Protein AF-A0A8X8K9L8-F1 (afdb_monomer_lite)

Foldseek 3Di:
DDPVVVVVVVVVVVVVLVLLLVQQDPQRAGDNDQDPNDNDHDLVSRLVSLVVCVVVVHDRPPLVSNLVSLQVQADPVLDGPDPRSVVSSQNSCVSSVHHGND

Secondary structure (DSSP, 8-state):
--HHHHHHHHHHHHHHHHHHHTTB-TTSSB-S--BTTB----HHHHHHHHHHHHHTTPPPTTHHHHHHHHHHTB-TTS-BSSHHHHHHHHHHHHHHT-----

Structure (mmCIF, N/CA/C/O backbone):
data_AF-A0A8X8K9L8-F1
#
_entry.id   AF-A0A8X8K9L8-F1
#
loop_
_atom_site.group_PDB
_atom_site.id
_atom_site.type_symbol
_atom_site.label_atom_id
_atom_site.label_alt_id
_atom_site.label_comp_id
_atom_site.label_asym_id
_atom_site.label_entity_id
_atom_site.label_seq_id
_atom_site.pdbx_PDB_ins_code
_atom_site.Cartn_x
_atom_site.Cartn_y
_atom_site.Cartn_z
_atom_site.occupancy
_atom_site.B_iso_or_equiv
_atom_site.auth_seq_id
_atom_site.auth_comp_id
_atom_site.auth_asym_id
_atom_site.auth_atom_id
_atom_site.pdbx_PDB_model_num
ATOM 1 N N . MET A 1 1 ? -19.416 -4.243 29.626 1.00 58.56 1 MET A N 1
ATOM 2 C CA . MET A 1 1 ? -19.333 -3.026 28.793 1.00 58.56 1 MET A CA 1
ATOM 3 C C . MET A 1 1 ? -20.721 -2.453 28.655 1.00 58.56 1 MET A C 1
ATOM 5 O O . MET A 1 1 ? -21.643 -3.215 28.384 1.00 58.56 1 MET A O 1
ATOM 9 N N . THR A 1 2 ? -20.886 -1.162 28.923 1.00 72.38 2 THR A N 1
ATOM 10 C CA . THR A 1 2 ? -22.176 -0.478 28.773 1.00 72.38 2 THR A CA 1
ATOM 11 C C . THR A 1 2 ? -22.387 -0.051 27.316 1.00 72.38 2 THR A C 1
ATOM 13 O O . THR A 1 2 ? -21.444 -0.030 26.527 1.00 72.38 2 THR A O 1
ATOM 16 N N . GLY A 1 3 ? -23.620 0.301 26.933 1.00 69.19 3 GLY A N 1
ATOM 17 C CA . GLY A 1 3 ? -23.922 0.752 25.566 1.00 69.19 3 GLY A CA 1
ATOM 18 C C . GLY A 1 3 ? -23.188 2.036 25.146 1.00 69.19 3 GLY A C 1
ATOM 19 O O . GLY A 1 3 ? -22.938 2.227 23.961 1.00 69.19 3 GLY A O 1
ATOM 20 N N . MET A 1 4 ? -22.795 2.885 26.103 1.00 69.25 4 MET A N 1
ATOM 21 C CA . MET A 1 4 ? -22.032 4.113 25.844 1.00 69.25 4 MET A CA 1
ATOM 22 C C . MET A 1 4 ? -20.550 3.832 25.551 1.00 69.25 4 MET A C 1
ATOM 24 O O . MET A 1 4 ? -19.960 4.511 24.713 1.00 69.25 4 MET A O 1
ATOM 28 N N . ASP A 1 5 ? -19.972 2.797 26.172 1.00 74.50 5 ASP A N 1
ATOM 29 C CA . ASP A 1 5 ? -18.590 2.368 25.905 1.00 74.50 5 ASP A CA 1
ATOM 30 C C . ASP A 1 5 ? -18.450 1.834 24.467 1.00 74.50 5 ASP A C 1
ATOM 32 O O . ASP A 1 5 ? -17.512 2.184 23.754 1.00 74.50 5 ASP A O 1
ATOM 36 N N . MET A 1 6 ? -19.443 1.065 24.001 1.00 71.75 6 MET A N 1
ATOM 37 C CA . MET A 1 6 ? -19.471 0.484 22.650 1.00 71.75 6 MET A CA 1
ATOM 38 C C . MET A 1 6 ? -19.568 1.543 21.536 1.00 71.75 6 MET A C 1
ATOM 40 O O . MET A 1 6 ? -18.911 1.411 20.503 1.00 71.75 6 MET A O 1
ATOM 44 N N . ASP A 1 7 ? -20.364 2.603 21.731 1.00 84.62 7 ASP A N 1
ATOM 45 C CA . ASP A 1 7 ? -20.480 3.716 20.770 1.00 84.62 7 ASP A CA 1
ATOM 46 C C . ASP A 1 7 ? -19.174 4.523 20.674 1.00 84.62 7 ASP A C 1
ATOM 48 O O . ASP A 1 7 ? -18.737 4.910 19.585 1.00 84.62 7 ASP A O 1
ATOM 52 N N . ASN A 1 8 ? -18.507 4.741 21.810 1.00 87.62 8 ASN A N 1
ATOM 53 C CA . ASN A 1 8 ? -17.235 5.452 21.835 1.00 87.62 8 ASN A CA 1
ATOM 54 C C . ASN A 1 8 ? -16.125 4.650 21.136 1.00 87.62 8 ASN A C 1
ATOM 56 O O . ASN A 1 8 ? -15.389 5.207 20.318 1.00 87.62 8 ASN A O 1
ATOM 60 N N . ASP A 1 9 ? -16.062 3.339 21.375 1.00 89.56 9 ASP A N 1
ATOM 61 C CA . ASP A 1 9 ? -15.125 2.448 20.690 1.00 89.56 9 ASP A CA 1
ATOM 62 C C . ASP A 1 9 ? -15.362 2.451 19.179 1.00 89.56 9 ASP A C 1
ATOM 64 O O . ASP A 1 9 ? -14.421 2.608 18.400 1.00 89.56 9 ASP A O 1
ATOM 68 N N . GLN A 1 10 ? -16.618 2.368 18.732 1.00 90.38 10 GLN A N 1
ATOM 69 C CA . GLN A 1 10 ? -16.934 2.388 17.305 1.00 90.38 10 GLN A CA 1
ATOM 70 C C . GLN A 1 10 ? -16.505 3.697 16.623 1.00 90.38 10 GLN A C 1
ATOM 72 O O . GLN A 1 10 ? -15.955 3.672 15.517 1.00 90.38 10 GLN A O 1
ATOM 77 N N . LYS A 1 11 ? -16.673 4.841 17.296 1.00 93.81 11 LYS A N 1
ATOM 78 C CA . LYS A 1 11 ? -16.172 6.139 16.816 1.00 93.81 11 LYS A CA 1
ATOM 79 C C . LYS A 1 11 ? -14.646 6.177 16.743 1.00 93.81 11 LYS A C 1
ATOM 81 O O . LYS A 1 11 ? -14.099 6.736 15.789 1.00 93.81 11 LYS A O 1
ATOM 86 N N . LEU A 1 12 ? -13.949 5.590 17.715 1.00 94.19 12 LEU A N 1
ATOM 87 C CA . LEU A 1 12 ? -12.487 5.499 17.705 1.00 94.19 12 LEU A CA 1
ATOM 88 C C . LEU A 1 12 ? -11.987 4.629 16.545 1.00 94.19 12 LEU A C 1
ATOM 90 O O . LEU A 1 12 ? -11.093 5.060 15.811 1.00 94.19 12 LEU A O 1
ATOM 94 N N . TRP A 1 13 ? -12.612 3.472 16.311 1.00 93.50 13 TRP A N 1
ATOM 95 C CA . TRP A 1 13 ? -12.297 2.605 15.173 1.00 93.50 13 TRP A 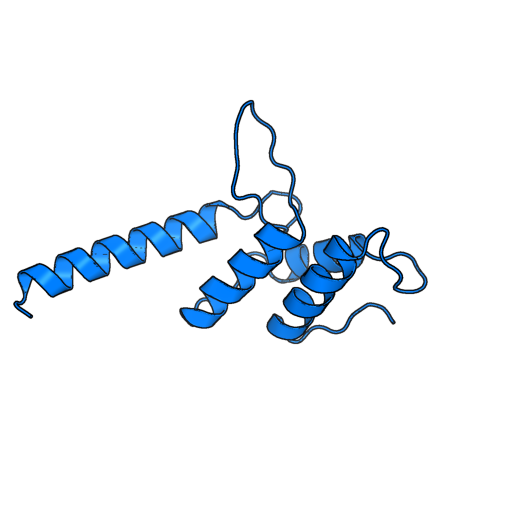CA 1
ATOM 96 C C . TRP A 1 13 ? -12.490 3.323 13.839 1.00 93.50 13 TRP A C 1
ATOM 98 O O . TRP A 1 13 ? -11.576 3.333 13.016 1.00 93.50 13 TRP A O 1
ATOM 108 N N . ALA A 1 14 ? -13.622 4.007 13.652 1.00 96.25 14 ALA A N 1
ATOM 109 C CA . ALA A 1 14 ? -13.892 4.758 12.428 1.00 96.25 14 ALA A CA 1
ATOM 110 C C . ALA A 1 14 ? -12.846 5.860 12.178 1.00 96.25 14 ALA A C 1
ATOM 112 O O . ALA A 1 14 ? -12.404 6.066 11.047 1.00 96.25 14 ALA A O 1
ATOM 113 N N . ARG A 1 15 ? -12.391 6.554 13.231 1.00 97.31 15 ARG A N 1
ATOM 114 C CA . ARG A 1 15 ? -11.329 7.567 13.115 1.00 97.31 15 ARG A CA 1
ATOM 115 C C . ARG A 1 15 ? -9.987 6.954 12.721 1.00 97.31 15 ARG A C 1
ATOM 117 O O . ARG A 1 15 ? -9.305 7.527 11.875 1.00 97.31 15 ARG A O 1
ATOM 124 N N . ALA A 1 16 ? -9.621 5.808 13.293 1.00 96.81 16 ALA A N 1
ATOM 125 C CA . ALA A 1 16 ? -8.388 5.104 12.944 1.00 96.81 16 ALA A CA 1
ATOM 126 C C . ALA A 1 16 ? -8.408 4.611 11.487 1.00 96.81 16 ALA A C 1
ATOM 128 O O . ALA A 1 16 ? -7.447 4.817 10.747 1.00 96.81 16 ALA A O 1
ATOM 129 N N . GLN A 1 17 ? -9.530 4.039 11.051 1.00 97.81 17 GLN A N 1
ATOM 130 C CA . GLN A 1 17 ? -9.736 3.590 9.674 1.00 97.81 17 GLN A CA 1
ATOM 131 C C . GLN A 1 17 ? -9.648 4.757 8.683 1.00 97.81 17 GLN A C 1
ATOM 133 O O . GLN A 1 17 ? -8.879 4.695 7.725 1.00 97.81 17 GLN A O 1
ATOM 138 N N . ASN A 1 18 ? -10.364 5.854 8.950 1.00 97.44 18 ASN A N 1
ATOM 139 C CA . ASN A 1 18 ? -10.319 7.059 8.120 1.00 97.44 18 ASN A CA 1
ATOM 140 C C . ASN A 1 18 ? -8.922 7.676 8.074 1.00 97.44 18 ASN A C 1
ATOM 142 O O . ASN A 1 18 ? -8.492 8.137 7.016 1.00 97.44 18 ASN A O 1
ATOM 146 N N . TYR A 1 19 ? -8.199 7.663 9.200 1.00 97.31 19 TYR A N 1
ATOM 147 C CA . TYR A 1 19 ? -6.808 8.085 9.217 1.00 97.31 19 TYR A CA 1
ATOM 148 C C . TYR A 1 19 ? -6.004 7.245 8.231 1.00 97.31 19 TYR A C 1
ATOM 150 O O . TYR A 1 19 ? -5.487 7.830 7.292 1.00 97.31 19 TYR A O 1
ATOM 158 N N . VAL A 1 20 ? -5.974 5.914 8.360 1.00 98.00 20 VAL A N 1
ATOM 159 C CA . VAL A 1 20 ? -5.186 5.038 7.473 1.00 98.00 20 VAL A CA 1
ATOM 160 C C . VAL A 1 20 ? -5.569 5.218 6.004 1.00 98.00 20 VAL A C 1
ATOM 162 O O . VAL A 1 20 ? -4.685 5.397 5.171 1.00 98.00 20 VAL A O 1
ATOM 165 N N . LEU A 1 21 ? -6.866 5.253 5.682 1.00 97.69 21 LEU A N 1
ATOM 166 C CA . LEU A 1 21 ? -7.338 5.488 4.312 1.00 97.69 21 LEU A CA 1
ATOM 167 C C . LEU A 1 21 ? -6.838 6.826 3.748 1.00 97.69 21 LEU A C 1
ATOM 169 O O . LEU A 1 21 ? -6.441 6.895 2.590 1.00 97.69 21 LEU A O 1
ATOM 173 N N . SER A 1 22 ? -6.788 7.879 4.569 1.00 95.56 22 SER A N 1
ATOM 174 C CA . SER A 1 22 ? -6.311 9.200 4.141 1.00 95.56 22 SER A CA 1
ATOM 175 C C . SER A 1 22 ? -4.809 9.268 3.843 1.00 95.56 22 SER A C 1
ATOM 177 O O . SER A 1 22 ? -4.348 10.317 3.395 1.00 95.56 22 SER A O 1
ATOM 179 N N . ARG A 1 23 ? -4.041 8.214 4.156 1.00 96.44 23 ARG A N 1
ATOM 180 C CA . ARG A 1 23 ? -2.569 8.169 4.056 1.00 96.44 23 ARG A CA 1
ATOM 181 C C . ARG A 1 23 ? -2.070 7.583 2.748 1.00 96.44 23 ARG A C 1
ATOM 183 O O . ARG A 1 23 ? -0.859 7.538 2.562 1.00 96.44 23 ARG A O 1
ATOM 190 N N . GLN A 1 24 ? -2.964 7.139 1.866 1.00 96.94 24 GLN A N 1
ATOM 191 C CA . GLN A 1 24 ? -2.554 6.764 0.522 1.00 96.94 24 GLN A CA 1
ATOM 192 C C . GLN A 1 24 ? -2.162 8.025 -0.253 1.00 96.94 24 GLN A C 1
ATOM 194 O O . GLN A 1 24 ? -2.921 8.997 -0.289 1.00 96.94 24 GLN A O 1
ATOM 199 N N . SER A 1 25 ? -0.965 8.005 -0.821 1.00 95.31 25 SER A N 1
ATOM 200 C CA . SER A 1 25 ? -0.386 9.102 -1.588 1.00 95.31 25 SER A CA 1
ATOM 201 C C . SER A 1 25 ? -0.788 9.009 -3.061 1.00 95.31 25 SER A C 1
ATOM 203 O O . SER A 1 25 ? -1.260 7.973 -3.536 1.00 95.31 25 SER A O 1
ATOM 205 N N . ALA A 1 26 ? -0.553 10.082 -3.821 1.00 93.81 26 ALA A N 1
ATOM 206 C CA . ALA A 1 26 ? -0.862 10.131 -5.253 1.00 93.81 26 ALA A CA 1
ATOM 207 C C . ALA A 1 26 ? -0.096 9.090 -6.098 1.00 93.81 26 ALA A C 1
ATOM 209 O O . ALA A 1 26 ? -0.564 8.705 -7.168 1.00 93.81 26 ALA A O 1
ATOM 210 N N . ASP A 1 27 ? 1.060 8.618 -5.622 1.00 95.00 27 ASP A N 1
ATOM 211 C CA . ASP A 1 27 ? 1.852 7.566 -6.271 1.00 95.00 27 ASP A CA 1
ATOM 212 C C . ASP A 1 27 ? 1.312 6.141 -6.023 1.00 95.00 27 ASP A C 1
ATOM 214 O O . ASP A 1 27 ? 1.802 5.185 -6.620 1.00 95.00 27 ASP A O 1
ATOM 218 N N . GLY A 1 28 ? 0.283 5.999 -5.178 1.00 96.50 28 GLY A N 1
ATOM 219 C CA . GLY A 1 28 ? -0.378 4.740 -4.835 1.00 96.50 28 GLY A CA 1
ATOM 220 C C . GLY A 1 28 ? 0.131 4.071 -3.555 1.00 96.50 28 GLY A C 1
ATOM 221 O O . GLY A 1 28 ? -0.589 3.234 -3.000 1.00 96.50 28 GLY A O 1
ATOM 222 N N . GLY A 1 29 ? 1.323 4.432 -3.069 1.00 97.75 29 GLY A N 1
ATOM 223 C CA . GLY A 1 29 ? 1.851 3.970 -1.784 1.00 97.75 29 GLY A CA 1
ATOM 224 C C . GLY A 1 29 ? 1.201 4.689 -0.596 1.00 97.75 29 GLY A C 1
ATOM 225 O O . GLY A 1 29 ? 0.257 5.460 -0.764 1.00 97.75 29 GLY A O 1
ATOM 226 N N . PHE A 1 30 ? 1.681 4.429 0.622 1.00 97.94 30 PHE A N 1
ATOM 227 C CA . PHE A 1 30 ? 1.227 5.137 1.823 1.00 97.94 30 PHE A CA 1
ATOM 228 C C . PHE A 1 30 ? 2.362 5.901 2.497 1.00 97.94 30 PHE A C 1
ATOM 230 O O . PHE A 1 30 ? 3.507 5.445 2.530 1.00 97.94 30 PHE A O 1
ATOM 237 N N . CYS A 1 31 ? 1.998 7.038 3.087 1.00 96.25 31 CYS A N 1
ATOM 238 C CA . CYS A 1 31 ? 2.878 7.922 3.837 1.00 96.25 31 CYS A CA 1
ATOM 239 C C . CYS A 1 31 ? 2.172 8.371 5.127 1.00 96.25 31 CYS A C 1
ATOM 241 O O . CYS A 1 31 ? 1.208 9.143 5.084 1.00 96.25 31 CYS A O 1
ATOM 243 N N . PHE A 1 32 ? 2.605 7.879 6.294 1.00 94.25 32 PHE A N 1
ATOM 244 C CA . PHE A 1 32 ? 1.955 8.214 7.569 1.00 94.25 32 PHE A CA 1
ATOM 245 C C . PHE A 1 32 ? 2.315 9.612 8.067 1.00 94.25 32 PHE A C 1
ATOM 247 O O . PHE A 1 32 ? 1.465 10.321 8.624 1.00 94.25 32 PHE A O 1
ATOM 254 N N . TYR A 1 33 ? 3.552 10.028 7.823 1.00 86.94 33 TYR A N 1
ATOM 255 C CA . TYR A 1 33 ? 4.046 11.347 8.178 1.00 86.94 33 TYR A CA 1
ATOM 256 C C . TYR A 1 33 ? 3.832 12.329 7.025 1.00 86.94 33 TYR A C 1
ATOM 258 O O . TYR A 1 33 ? 4.421 12.184 5.967 1.00 86.94 33 TYR A O 1
ATOM 266 N N . ARG A 1 34 ? 3.027 13.372 7.238 1.00 81.81 34 ARG A N 1
ATOM 267 C CA . ARG A 1 34 ? 2.901 14.493 6.295 1.00 81.81 34 ARG A CA 1
ATOM 268 C C . ARG A 1 34 ? 3.244 15.779 7.018 1.00 81.81 34 ARG A C 1
ATOM 270 O O . ARG A 1 34 ? 2.401 16.336 7.718 1.00 81.81 34 ARG A O 1
ATOM 277 N N . VAL A 1 35 ? 4.479 16.238 6.878 1.00 78.19 35 VAL A N 1
ATOM 278 C CA . VAL A 1 35 ? 4.916 17.522 7.437 1.00 78.19 35 VAL A CA 1
ATOM 279 C C . VAL A 1 35 ? 5.707 18.260 6.372 1.00 78.19 35 VAL A C 1
ATOM 281 O O . VAL A 1 35 ? 6.359 17.645 5.531 1.00 78.19 35 VAL A O 1
ATOM 284 N N . TRP A 1 36 ? 5.607 19.588 6.388 1.00 78.38 36 TRP A N 1
ATOM 285 C CA . TRP A 1 36 ? 6.289 20.478 5.444 1.00 78.38 36 TRP A CA 1
ATOM 286 C C . TRP A 1 36 ? 5.938 20.227 3.969 1.00 78.38 36 TRP A C 1
ATOM 288 O O . TRP A 1 36 ? 6.710 20.570 3.083 1.00 78.38 36 TRP A O 1
ATOM 298 N N . GLY A 1 37 ? 4.769 19.636 3.698 1.00 72.75 37 GLY A N 1
ATOM 299 C CA . GLY A 1 37 ? 4.322 19.333 2.335 1.00 72.75 37 GLY A CA 1
ATOM 300 C C . GLY A 1 37 ? 5.036 18.147 1.682 1.00 72.75 37 GLY A C 1
ATOM 301 O O . GLY A 1 37 ? 4.832 17.917 0.495 1.00 72.75 37 GLY A O 1
ATOM 302 N N . VAL A 1 38 ? 5.845 17.392 2.432 1.00 76.50 38 VAL A N 1
ATOM 303 C CA . VAL A 1 38 ? 6.450 16.152 1.937 1.00 76.50 38 VAL A CA 1
ATOM 304 C C . VAL A 1 38 ? 5.435 15.020 2.067 1.00 76.50 38 VAL A C 1
ATOM 306 O O . VAL A 1 38 ? 4.931 14.744 3.158 1.00 76.50 38 VAL A O 1
ATOM 309 N N . GLU A 1 39 ? 5.137 14.383 0.940 1.00 84.94 39 GLU A N 1
ATOM 310 C CA . GLU A 1 39 ? 4.293 13.197 0.835 1.00 84.94 39 GLU A CA 1
ATOM 311 C C . GLU A 1 39 ? 5.061 12.138 0.038 1.00 84.94 39 GLU A C 1
ATOM 313 O O . GLU A 1 39 ? 4.930 12.023 -1.178 1.00 84.94 39 GLU A O 1
ATOM 318 N N . GLU A 1 40 ? 5.938 11.420 0.737 1.00 91.44 40 GLU A N 1
ATOM 319 C CA . GLU A 1 40 ? 6.798 10.389 0.159 1.00 91.44 40 GLU A CA 1
ATOM 320 C C . GLU A 1 40 ? 6.366 9.027 0.693 1.00 91.44 40 GLU A C 1
ATOM 322 O O . GLU A 1 40 ? 6.496 8.733 1.886 1.00 91.44 40 GLU A O 1
ATOM 327 N N . SER A 1 41 ? 5.812 8.195 -0.183 1.00 96.12 41 SER A N 1
ATOM 328 C CA . SER A 1 41 ? 5.430 6.841 0.192 1.00 96.12 41 SER A CA 1
ATOM 329 C C . SER A 1 41 ? 6.658 6.020 0.568 1.00 96.12 41 SER A C 1
ATOM 331 O O . SER A 1 41 ? 7.681 6.050 -0.113 1.00 96.12 41 SER A O 1
ATOM 333 N N . THR A 1 42 ? 6.545 5.228 1.633 1.00 96.94 42 THR A N 1
ATOM 334 C CA . THR A 1 42 ? 7.629 4.339 2.067 1.00 96.94 42 THR A CA 1
ATOM 335 C C . THR A 1 42 ? 7.154 2.895 2.117 1.00 96.94 42 THR A C 1
ATOM 337 O O . THR A 1 42 ? 5.971 2.613 2.334 1.00 96.94 42 THR A O 1
ATOM 340 N N . ALA A 1 43 ? 8.069 1.944 1.901 1.00 98.19 43 ALA A N 1
ATOM 341 C CA . ALA A 1 43 ? 7.716 0.526 1.943 1.00 98.19 43 A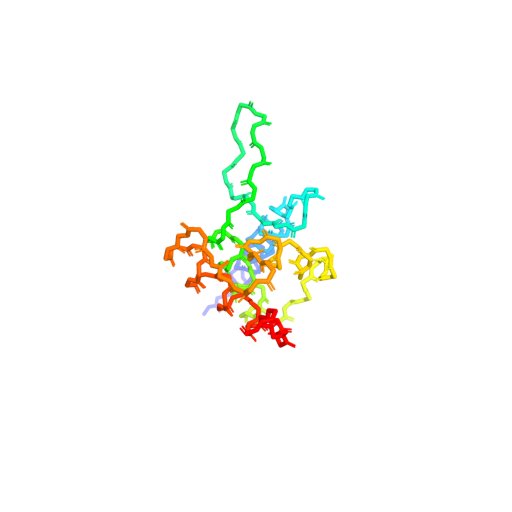LA A CA 1
ATOM 342 C C . ALA A 1 43 ? 7.152 0.100 3.319 1.00 98.19 43 ALA A C 1
ATOM 344 O O . ALA A 1 43 ? 6.139 -0.605 3.329 1.00 98.19 43 ALA A O 1
ATOM 345 N N . PRO A 1 44 ? 7.715 0.540 4.469 1.00 98.31 44 PRO A N 1
ATOM 346 C CA . PRO A 1 44 ? 7.144 0.246 5.783 1.00 98.31 44 PRO A CA 1
ATOM 347 C C . PRO A 1 44 ? 5.718 0.778 5.965 1.00 98.31 44 PRO A C 1
ATOM 349 O O . PRO A 1 44 ? 4.833 -0.000 6.324 1.00 98.31 44 PRO A O 1
ATOM 352 N N . ASP A 1 45 ? 5.472 2.061 5.681 1.00 98.12 45 ASP A N 1
ATOM 353 C CA . ASP A 1 45 ? 4.145 2.674 5.849 1.00 98.12 45 ASP A CA 1
ATOM 354 C C . ASP A 1 45 ? 3.110 1.988 4.958 1.00 98.12 45 ASP A C 1
ATOM 356 O O . ASP A 1 45 ? 2.019 1.633 5.406 1.00 98.12 45 ASP A O 1
ATOM 360 N N . THR A 1 46 ? 3.497 1.710 3.714 1.00 98.56 46 THR A N 1
ATOM 361 C CA . THR A 1 46 ? 2.678 0.977 2.747 1.00 98.56 46 THR A CA 1
ATOM 362 C C . THR A 1 46 ? 2.321 -0.418 3.246 1.00 98.56 46 THR A C 1
ATOM 364 O O . THR A 1 46 ? 1.151 -0.801 3.223 1.00 98.56 46 THR A O 1
ATOM 367 N N . TYR A 1 47 ? 3.294 -1.179 3.751 1.00 98.75 47 TYR A N 1
ATOM 368 C CA . TYR A 1 47 ? 3.026 -2.497 4.322 1.00 98.75 47 TYR A CA 1
ATOM 369 C C . TYR A 1 47 ? 2.069 -2.424 5.517 1.00 98.75 47 TYR A C 1
ATOM 371 O O . TYR A 1 47 ? 1.098 -3.182 5.560 1.00 98.75 47 TYR A O 1
ATOM 379 N N . TYR A 1 48 ? 2.311 -1.531 6.481 1.00 98.69 48 TYR A N 1
ATOM 380 C CA . TYR A 1 48 ? 1.483 -1.453 7.686 1.00 98.69 48 TYR A CA 1
ATOM 381 C C . TYR A 1 48 ? 0.067 -0.950 7.393 1.00 98.69 48 TYR A C 1
ATOM 383 O O . TYR A 1 48 ? -0.882 -1.468 7.983 1.00 98.69 48 TYR A O 1
ATOM 391 N N . ALA A 1 49 ? -0.101 -0.025 6.445 1.00 98.56 49 ALA A N 1
ATOM 392 C CA . ALA A 1 49 ? -1.417 0.391 5.974 1.00 98.56 49 ALA A CA 1
ATOM 393 C C . ALA A 1 49 ? -2.186 -0.779 5.338 1.00 98.56 49 ALA A C 1
ATOM 395 O O . ALA A 1 49 ? -3.334 -1.039 5.697 1.00 98.56 49 ALA A O 1
ATOM 396 N N . VAL A 1 50 ? -1.542 -1.550 4.455 1.00 98.75 50 VAL A N 1
ATOM 397 C CA . VAL A 1 50 ? -2.156 -2.747 3.856 1.00 98.75 50 VAL A CA 1
ATOM 398 C C . VAL A 1 50 ? -2.502 -3.784 4.924 1.00 98.75 50 VAL A C 1
ATOM 400 O O . VAL A 1 50 ? -3.599 -4.342 4.903 1.00 98.75 50 VAL A O 1
ATOM 403 N N . ALA A 1 51 ? -1.595 -4.032 5.871 1.00 98.69 51 ALA A N 1
ATOM 404 C CA . ALA A 1 51 ? -1.790 -5.005 6.938 1.00 98.69 51 ALA A CA 1
ATOM 405 C C . ALA A 1 51 ? -2.970 -4.640 7.846 1.00 98.69 51 ALA A C 1
ATOM 407 O O . ALA A 1 51 ? -3.800 -5.502 8.133 1.00 98.69 51 ALA A O 1
ATOM 408 N N . VAL A 1 52 ? -3.085 -3.376 8.264 1.00 98.50 52 VAL A N 1
ATOM 409 C CA . VAL A 1 52 ? -4.163 -2.956 9.167 1.00 98.50 52 VAL A CA 1
ATOM 410 C C . VAL A 1 52 ? -5.518 -2.892 8.456 1.00 98.50 52 VAL A C 1
ATOM 412 O O . VAL A 1 52 ? -6.522 -3.321 9.019 1.00 98.50 52 VAL A O 1
ATOM 415 N N . LEU A 1 53 ? -5.559 -2.470 7.186 1.00 98.44 53 LEU A N 1
ATOM 416 C CA . LEU A 1 53 ? -6.788 -2.519 6.388 1.00 98.44 53 LEU A CA 1
ATOM 417 C C . LEU A 1 53 ? -7.254 -3.965 6.171 1.00 98.44 53 LEU A C 1
ATOM 419 O O . LEU A 1 53 ? -8.439 -4.256 6.319 1.00 98.44 53 LEU A O 1
ATOM 423 N N . ARG A 1 54 ? -6.324 -4.892 5.900 1.00 97.75 54 ARG A N 1
ATOM 424 C CA . ARG A 1 54 ? -6.616 -6.332 5.826 1.00 97.75 54 ARG A CA 1
ATOM 425 C C . ARG A 1 54 ? -7.128 -6.883 7.151 1.00 97.75 54 ARG A C 1
ATOM 427 O O . ARG A 1 54 ? -8.103 -7.627 7.143 1.00 97.75 54 ARG A O 1
ATOM 434 N N . PHE A 1 55 ? -6.503 -6.507 8.263 1.00 97.50 55 PHE A N 1
ATOM 435 C CA . PHE A 1 55 ? -6.934 -6.897 9.605 1.00 97.50 55 PHE A CA 1
ATOM 436 C C . PHE A 1 55 ? -8.371 -6.438 9.902 1.00 97.50 55 PHE A C 1
ATOM 438 O O . PHE A 1 55 ? -9.159 -7.214 10.434 1.00 97.50 55 PHE A O 1
ATOM 445 N N . TRP A 1 56 ? -8.745 -5.224 9.489 1.00 96.75 56 TRP A N 1
ATOM 446 C CA . TRP A 1 56 ? -10.117 -4.717 9.606 1.00 96.75 56 TRP A CA 1
ATOM 447 C C . TRP A 1 56 ? -11.092 -5.251 8.542 1.00 96.75 56 TRP A C 1
ATOM 449 O O . TRP A 1 56 ? -12.254 -4.851 8.539 1.00 96.75 56 TRP A O 1
ATOM 459 N N . GLY A 1 57 ? -10.655 -6.121 7.625 1.00 97.12 57 GLY A N 1
ATOM 460 C CA . GLY A 1 57 ? -11.498 -6.628 6.537 1.00 97.12 57 GLY A CA 1
ATOM 461 C C . GLY A 1 57 ? -11.914 -5.555 5.523 1.00 97.12 57 GLY A C 1
ATOM 462 O O . GLY A 1 57 ? -12.922 -5.709 4.837 1.00 97.12 57 GLY A O 1
ATOM 463 N N . MET A 1 58 ? -11.163 -4.457 5.431 1.00 97.75 58 MET A N 1
ATOM 464 C CA . MET A 1 58 ? -11.463 -3.333 4.550 1.00 97.75 58 MET A CA 1
ATOM 465 C C . MET A 1 58 ? -10.839 -3.511 3.165 1.00 97.75 58 MET A C 1
ATOM 467 O O . MET A 1 58 ? -9.772 -4.108 2.997 1.00 97.75 58 MET A O 1
ATOM 471 N N . ALA A 1 59 ? -11.496 -2.936 2.157 1.00 96.88 59 ALA A N 1
ATOM 472 C CA . ALA A 1 59 ? -10.933 -2.836 0.820 1.00 96.88 59 ALA A CA 1
ATOM 473 C C . ALA A 1 59 ? -9.694 -1.926 0.816 1.00 96.88 59 ALA A C 1
ATOM 475 O O . ALA A 1 59 ? -9.640 -0.919 1.522 1.00 96.88 59 ALA A O 1
ATOM 476 N N . ILE A 1 60 ? -8.716 -2.272 -0.023 1.00 97.44 60 ILE A N 1
ATOM 477 C CA . ILE A 1 60 ? -7.542 -1.429 -0.256 1.00 97.44 60 ILE A CA 1
ATOM 478 C C . ILE A 1 60 ? -7.876 -0.430 -1.372 1.00 97.44 60 ILE A C 1
ATOM 480 O O . ILE A 1 60 ? -8.152 -0.873 -2.495 1.00 97.44 60 ILE A O 1
ATOM 484 N N . PRO A 1 61 ? -7.869 0.886 -1.098 1.00 95.94 61 PRO A N 1
ATOM 485 C CA . PRO A 1 61 ? -8.100 1.899 -2.123 1.00 95.94 61 PRO A CA 1
ATOM 486 C C . PRO A 1 61 ? -6.999 1.862 -3.191 1.00 95.94 61 PRO A C 1
ATOM 488 O O . PRO A 1 61 ? -5.865 1.466 -2.916 1.00 95.94 61 PRO A O 1
ATOM 491 N N . HIS A 1 62 ? -7.357 2.211 -4.432 1.00 97.31 62 HIS A N 1
ATOM 492 C CA . HIS A 1 62 ? -6.424 2.307 -5.567 1.00 97.31 62 HIS A CA 1
ATOM 493 C C . HIS A 1 62 ? -5.453 1.111 -5.668 1.00 97.31 62 HIS A C 1
ATOM 495 O O . HIS A 1 62 ? -4.241 1.254 -5.829 1.00 97.31 62 HIS A O 1
ATOM 501 N N . ARG A 1 63 ? -5.983 -0.113 -5.503 1.00 98.00 63 ARG A N 1
ATOM 502 C CA . ARG A 1 63 ? -5.170 -1.339 -5.404 1.00 98.00 63 ARG A CA 1
ATOM 503 C C . ARG A 1 63 ? -4.236 -1.525 -6.604 1.00 98.00 63 ARG A C 1
ATOM 505 O O . ARG A 1 63 ? -3.141 -2.052 -6.435 1.00 98.00 63 ARG A O 1
ATOM 512 N N . ALA A 1 64 ? -4.663 -1.144 -7.808 1.00 98.12 64 ALA A N 1
ATOM 513 C CA . ALA A 1 64 ? -3.845 -1.293 -9.009 1.00 98.12 64 ALA A CA 1
ATOM 514 C C . ALA A 1 64 ? -2.637 -0.342 -8.989 1.00 98.12 64 ALA A C 1
ATOM 516 O O . ALA A 1 64 ? -1.524 -0.762 -9.297 1.00 98.12 64 ALA A O 1
ATOM 517 N N . GLU A 1 65 ? -2.847 0.909 -8.582 1.00 98.44 65 GLU A N 1
ATOM 518 C CA . GLU A 1 65 ? -1.812 1.927 -8.384 1.00 98.44 65 GLU A CA 1
ATOM 519 C C . GLU A 1 65 ? -0.809 1.462 -7.328 1.00 98.44 65 GLU A C 1
ATOM 521 O O . GLU A 1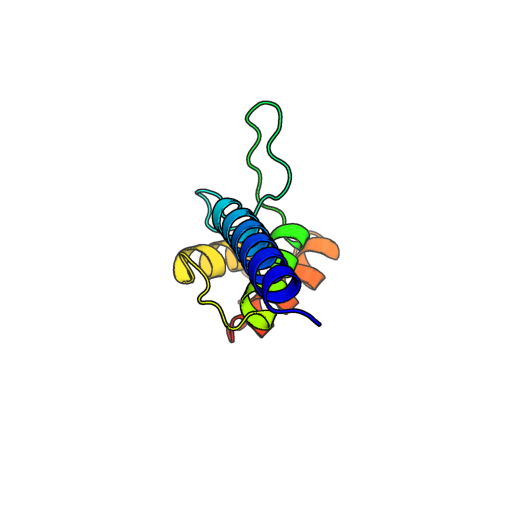 65 ? 0.391 1.457 -7.579 1.00 98.44 65 GLU A O 1
ATOM 526 N N . LEU A 1 66 ? -1.308 0.967 -6.194 1.00 98.69 66 LEU A N 1
ATOM 527 C CA . LEU A 1 66 ? -0.487 0.425 -5.117 1.00 98.69 66 LEU A CA 1
ATOM 528 C C . LEU A 1 66 ? 0.394 -0.746 -5.579 1.00 98.69 66 LEU A C 1
AT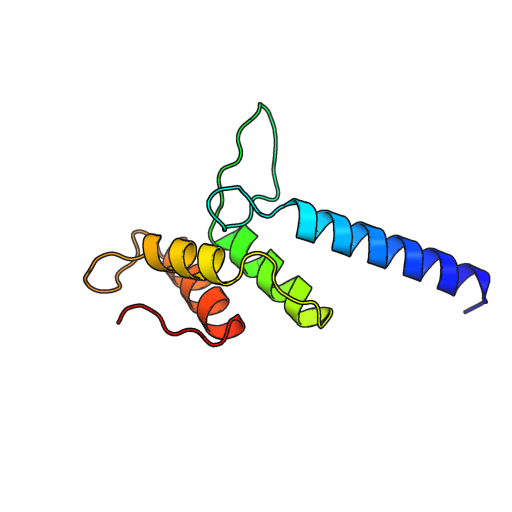OM 530 O O . LEU A 1 66 ? 1.577 -0.800 -5.252 1.00 98.69 66 LEU A O 1
ATOM 534 N N . VAL A 1 67 ? -0.159 -1.694 -6.342 1.00 98.62 67 VAL A N 1
ATOM 535 C CA . VAL A 1 67 ? 0.626 -2.818 -6.879 1.00 98.62 67 VAL A CA 1
ATOM 536 C C . VAL A 1 67 ? 1.699 -2.314 -7.847 1.00 98.62 67 VAL A C 1
ATOM 538 O O . VAL A 1 67 ? 2.841 -2.761 -7.764 1.00 98.62 67 VAL A O 1
ATOM 541 N N . ARG A 1 68 ? 1.380 -1.346 -8.719 1.00 98.44 68 ARG A N 1
ATOM 542 C CA . ARG A 1 68 ? 2.382 -0.718 -9.599 1.00 98.44 68 ARG A CA 1
ATOM 543 C C . ARG A 1 68 ? 3.488 -0.031 -8.799 1.00 98.44 68 ARG A C 1
ATOM 545 O O . ARG A 1 68 ? 4.658 -0.200 -9.130 1.00 98.44 68 ARG A O 1
ATOM 552 N N . TRP A 1 69 ? 3.136 0.675 -7.730 1.00 98.56 69 TRP A N 1
ATOM 553 C CA . TRP A 1 69 ? 4.101 1.305 -6.836 1.00 98.56 69 TRP A CA 1
ATOM 554 C C . TRP A 1 69 ? 5.019 0.269 -6.169 1.00 98.56 69 TRP A C 1
ATOM 556 O O . TRP A 1 69 ? 6.238 0.387 -6.247 1.00 98.56 69 TRP A O 1
ATOM 566 N N . LEU A 1 70 ? 4.470 -0.822 -5.622 1.00 98.62 70 LEU A N 1
ATOM 567 C CA . LEU A 1 70 ? 5.260 -1.917 -5.034 1.00 98.62 70 LEU A CA 1
ATOM 568 C C . LEU A 1 70 ? 6.195 -2.602 -6.046 1.00 98.62 70 LEU A C 1
ATOM 570 O O . LEU A 1 70 ? 7.278 -3.064 -5.676 1.00 98.62 70 LEU A O 1
ATOM 574 N N . HIS A 1 71 ? 5.794 -2.670 -7.315 1.00 98.56 71 HIS A N 1
ATOM 575 C CA . HIS A 1 71 ? 6.656 -3.138 -8.397 1.00 98.56 71 HIS A CA 1
ATOM 576 C C . HIS A 1 71 ? 7.750 -2.135 -8.762 1.00 98.56 71 HIS A C 1
ATOM 578 O O . HIS A 1 71 ? 8.852 -2.563 -9.069 1.00 98.56 71 HIS A O 1
ATOM 584 N N . SER A 1 72 ? 7.504 -0.826 -8.661 1.00 97.88 72 SER A N 1
ATOM 585 C CA . SER A 1 72 ? 8.544 0.191 -8.896 1.00 97.88 72 SER A CA 1
ATOM 586 C C . SER A 1 72 ? 9.669 0.189 -7.855 1.00 97.88 72 SER A C 1
ATOM 588 O O . SER A 1 72 ? 10.740 0.728 -8.114 1.00 97.88 72 SER A O 1
ATOM 590 N N . LEU A 1 73 ? 9.468 -0.458 -6.699 1.00 98.06 73 LEU A N 1
ATOM 591 C CA . LEU A 1 73 ? 10.542 -0.706 -5.728 1.00 98.06 73 LEU A CA 1
ATOM 592 C C . LEU A 1 73 ? 11.564 -1.748 -6.216 1.00 98.06 73 LEU A C 1
ATOM 594 O O . LEU A 1 73 ? 12.598 -1.930 -5.567 1.00 98.06 73 LEU A O 1
ATOM 598 N N . GLN A 1 74 ? 11.244 -2.458 -7.301 1.00 98.44 74 GLN A N 1
ATOM 599 C CA . GLN A 1 74 ? 12.051 -3.513 -7.901 1.00 98.44 74 GLN A CA 1
ATOM 600 C C . GLN A 1 74 ? 12.673 -3.037 -9.214 1.00 98.44 74 GLN A C 1
ATOM 602 O O . GLN A 1 74 ? 12.071 -2.260 -9.956 1.00 98.44 74 GLN A O 1
ATOM 607 N N . ASP A 1 75 ? 13.864 -3.545 -9.522 1.00 97.38 75 ASP A N 1
ATOM 608 C CA . ASP A 1 75 ? 14.430 -3.444 -10.865 1.00 97.38 75 ASP A CA 1
ATOM 609 C C . ASP A 1 75 ? 13.844 -4.501 -11.824 1.00 97.38 75 ASP A C 1
ATOM 611 O O . ASP A 1 75 ? 12.985 -5.311 -11.467 1.00 97.38 75 ASP A O 1
ATOM 615 N N . ASP A 1 76 ? 14.318 -4.502 -13.069 1.00 94.56 76 ASP A N 1
ATOM 616 C CA . ASP A 1 76 ? 13.908 -5.427 -14.132 1.00 94.56 76 ASP A CA 1
ATOM 617 C C . ASP A 1 76 ? 14.218 -6.909 -13.833 1.00 94.56 76 ASP A C 1
ATOM 619 O O . ASP A 1 76 ? 13.651 -7.810 -14.461 1.00 94.56 76 ASP A O 1
ATOM 623 N N . GLN A 1 77 ? 15.094 -7.166 -12.859 1.00 94.88 77 GLN A N 1
ATOM 624 C CA . GLN A 1 77 ? 15.442 -8.494 -12.363 1.00 94.88 77 GLN A CA 1
ATOM 625 C C . GLN A 1 77 ? 14.725 -8.842 -11.047 1.00 94.88 77 GLN A C 1
ATOM 627 O O . GLN A 1 77 ? 15.015 -9.888 -10.469 1.00 94.88 77 GLN A O 1
ATOM 632 N N . GLY A 1 78 ? 13.795 -8.005 -10.570 1.00 95.00 78 GLY A N 1
ATOM 633 C CA . GLY A 1 78 ? 13.050 -8.221 -9.324 1.00 95.00 78 GLY A CA 1
ATOM 634 C C . GLY A 1 78 ? 13.836 -7.878 -8.053 1.00 95.00 78 GLY A C 1
ATOM 635 O O . GLY A 1 78 ? 13.384 -8.171 -6.945 1.00 95.00 78 GLY A O 1
ATOM 636 N N . ARG A 1 79 ? 15.022 -7.269 -8.173 1.00 97.19 79 ARG A N 1
ATOM 637 C CA . ARG A 1 79 ? 15.872 -6.932 -7.024 1.00 97.19 79 ARG A CA 1
ATOM 638 C C . ARG A 1 79 ? 15.439 -5.609 -6.414 1.00 97.19 79 ARG A C 1
ATOM 640 O O . ARG A 1 79 ? 14.983 -4.708 -7.109 1.00 97.19 79 ARG A O 1
ATOM 647 N N . TYR A 1 80 ? 15.665 -5.467 -5.115 1.00 98.25 80 TYR A N 1
ATOM 648 C CA . TYR A 1 80 ? 15.378 -4.246 -4.369 1.00 98.25 80 TYR A CA 1
ATOM 649 C C . TYR A 1 80 ? 16.669 -3.508 -4.015 1.00 98.25 80 TYR A C 1
ATOM 651 O O . TYR A 1 80 ? 17.691 -4.129 -3.722 1.00 98.25 80 TYR A O 1
ATOM 659 N N . SER A 1 81 ? 16.601 -2.178 -3.952 1.00 96.69 81 SER A N 1
ATOM 660 C CA . SER A 1 81 ? 17.734 -1.319 -3.573 1.00 96.69 81 SER A CA 1
ATOM 661 C C . SER A 1 81 ? 18.127 -1.408 -2.092 1.00 96.69 81 SER A C 1
ATOM 663 O O . SER A 1 81 ? 19.212 -0.972 -1.714 1.00 96.69 81 SER A O 1
ATOM 665 N N . SER A 1 82 ? 17.259 -1.957 -1.236 1.00 98.19 82 SER A N 1
ATOM 666 C CA . SER A 1 82 ? 17.524 -2.144 0.192 1.00 98.19 82 SER A CA 1
ATOM 667 C C . SER A 1 82 ? 16.751 -3.330 0.771 1.00 98.19 82 SER A C 1
ATOM 669 O O . SER A 1 82 ? 15.683 -3.699 0.275 1.00 98.19 82 SER A O 1
ATOM 671 N N . LEU A 1 83 ? 17.254 -3.889 1.879 1.00 97.88 83 LEU A N 1
ATOM 672 C CA . LEU A 1 83 ? 16.555 -4.933 2.642 1.00 97.88 83 LEU A CA 1
ATOM 673 C C . LEU A 1 83 ? 15.209 -4.449 3.194 1.00 97.88 83 LEU A C 1
ATOM 675 O O . LEU A 1 83 ? 14.263 -5.230 3.270 1.00 97.88 83 LEU A O 1
ATOM 679 N N . THR A 1 84 ? 15.108 -3.166 3.549 1.00 98.31 84 THR A N 1
ATOM 680 C CA . THR A 1 84 ? 13.854 -2.552 4.001 1.00 98.31 84 THR A CA 1
ATOM 681 C C . THR A 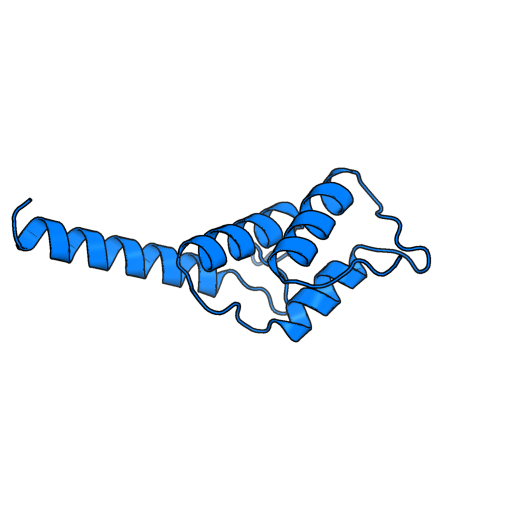1 84 ? 12.803 -2.606 2.896 1.00 98.31 84 THR A C 1
ATOM 683 O O . THR A 1 84 ? 11.706 -3.116 3.125 1.00 98.31 84 THR A O 1
ATOM 686 N N . ASN A 1 85 ? 13.146 -2.167 1.680 1.00 98.25 85 ASN A N 1
ATOM 687 C CA . ASN A 1 85 ? 12.227 -2.220 0.543 1.00 98.25 85 ASN A CA 1
ATOM 688 C C . ASN A 1 85 ? 11.875 -3.661 0.163 1.00 98.25 85 ASN A C 1
ATOM 690 O O . ASN A 1 85 ? 10.704 -3.943 -0.080 1.00 98.25 85 ASN A O 1
ATOM 694 N N . ALA A 1 86 ? 12.848 -4.579 0.189 1.00 98.19 86 ALA A N 1
ATOM 695 C CA . ALA A 1 86 ? 12.607 -5.996 -0.078 1.00 98.19 86 ALA A CA 1
ATOM 696 C C . ALA A 1 86 ? 11.616 -6.607 0.921 1.00 98.19 86 ALA A C 1
ATOM 698 O O . ALA A 1 86 ? 10.587 -7.158 0.535 1.00 98.19 86 ALA A O 1
ATOM 699 N N . SER A 1 87 ? 11.903 -6.474 2.219 1.00 98.38 87 SER A N 1
ATOM 700 C CA . SER A 1 87 ? 11.115 -7.088 3.288 1.00 98.38 87 SER A CA 1
ATOM 701 C C . SER A 1 87 ? 9.672 -6.593 3.277 1.00 98.38 87 SER A C 1
ATOM 703 O O . SER A 1 87 ? 8.734 -7.390 3.235 1.00 98.38 87 SER A O 1
ATOM 705 N N . PHE A 1 88 ? 9.472 -5.275 3.276 1.00 98.75 88 PHE A N 1
ATOM 706 C CA . PHE A 1 88 ? 8.127 -4.712 3.336 1.00 98.75 88 PHE A CA 1
ATOM 707 C C . PHE A 1 88 ? 7.396 -4.792 1.993 1.00 98.75 88 PHE A C 1
ATOM 709 O O . PHE A 1 88 ? 6.201 -5.085 1.981 1.00 98.75 88 PHE A O 1
ATOM 716 N N . GLY A 1 89 ? 8.102 -4.625 0.872 1.00 98.44 89 GLY A N 1
ATOM 717 C CA . GLY A 1 89 ? 7.530 -4.731 -0.468 1.00 98.44 89 GLY A CA 1
ATOM 718 C C . GLY A 1 89 ? 6.959 -6.121 -0.753 1.00 98.44 89 GLY A C 1
ATOM 719 O O . GLY A 1 89 ? 5.786 -6.242 -1.109 1.00 98.44 89 GLY A O 1
ATOM 720 N N . VAL A 1 90 ? 7.742 -7.181 -0.517 1.00 98.31 90 VAL A N 1
ATOM 721 C CA . VAL A 1 90 ? 7.292 -8.572 -0.720 1.00 98.31 90 VAL A CA 1
ATOM 722 C C . VAL A 1 90 ? 6.124 -8.918 0.203 1.00 98.31 90 VAL A C 1
ATOM 724 O O . VAL A 1 90 ? 5.149 -9.535 -0.228 1.00 98.31 90 VAL A O 1
ATOM 727 N N . ARG A 1 91 ? 6.170 -8.493 1.471 1.00 98.56 91 ARG A N 1
ATOM 728 C CA . ARG A 1 91 ? 5.081 -8.750 2.426 1.00 98.56 91 ARG A CA 1
ATOM 729 C C . ARG A 1 91 ? 3.795 -8.019 2.047 1.00 98.56 91 ARG A C 1
ATOM 731 O O . ARG A 1 91 ? 2.720 -8.599 2.177 1.00 98.56 91 ARG A O 1
ATOM 738 N N . ALA A 1 92 ? 3.887 -6.784 1.557 1.00 98.69 92 ALA A N 1
ATOM 739 C CA . ALA A 1 92 ? 2.729 -6.038 1.074 1.00 98.69 92 ALA A CA 1
ATOM 740 C C . ALA A 1 92 ? 2.119 -6.695 -0.175 1.00 98.69 92 ALA A C 1
ATOM 742 O O . ALA A 1 92 ? 0.907 -6.894 -0.220 1.00 98.69 92 ALA A O 1
ATOM 743 N N . LEU A 1 93 ? 2.942 -7.110 -1.148 1.00 98.56 93 LEU A N 1
ATOM 744 C CA . LEU A 1 93 ? 2.484 -7.854 -2.330 1.00 98.56 93 LEU A CA 1
ATOM 745 C C . LEU A 1 93 ? 1.798 -9.173 -1.942 1.00 98.56 93 LEU A C 1
ATOM 747 O O . LEU A 1 93 ? 0.691 -9.446 -2.406 1.00 98.56 93 LEU A O 1
ATOM 751 N N . SER A 1 94 ? 2.397 -9.932 -1.021 1.00 98.25 94 SER A N 1
ATOM 752 C CA . SER A 1 94 ? 1.824 -11.173 -0.488 1.00 98.25 94 SER A CA 1
ATOM 753 C C . SER A 1 94 ? 0.469 -10.937 0.179 1.00 98.25 94 SER A C 1
ATOM 755 O O . SER A 1 94 ? -0.511 -11.600 -0.166 1.00 98.25 94 SER A O 1
ATOM 757 N N . LEU A 1 95 ? 0.366 -9.921 1.047 1.00 98.31 95 LEU A N 1
ATOM 758 C CA . LEU A 1 95 ? -0.918 -9.518 1.614 1.00 98.31 95 LEU A CA 1
ATOM 759 C C . LEU A 1 95 ? -1.901 -9.160 0.512 1.00 98.31 95 LEU A C 1
ATOM 761 O O . LEU A 1 95 ? -3.048 -9.554 0.606 1.00 98.31 95 LEU A O 1
ATOM 765 N N . LEU A 1 96 ? -1.490 -8.490 -0.560 1.00 97.88 96 LEU A N 1
ATOM 766 C CA . LEU A 1 96 ? -2.379 -8.164 -1.669 1.00 97.88 96 LEU A CA 1
ATOM 767 C C . LEU A 1 96 ? -2.777 -9.374 -2.523 1.00 97.88 96 LEU A C 1
ATOM 769 O O . LEU A 1 96 ? -3.710 -9.219 -3.305 1.00 97.88 96 LEU A O 1
ATOM 773 N N . ALA A 1 97 ? -2.172 -10.552 -2.355 1.00 97.38 97 ALA A N 1
ATOM 774 C CA . ALA A 1 97 ? -2.243 -11.672 -3.299 1.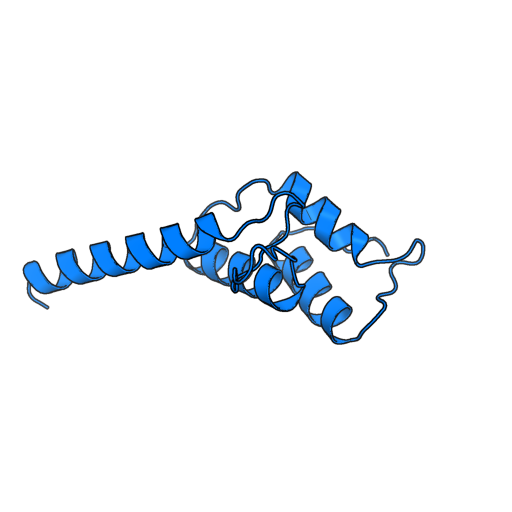00 97.38 97 ALA A CA 1
ATOM 775 C C . ALA A 1 97 ? -1.734 -11.283 -4.703 1.00 97.38 97 ALA A C 1
ATOM 777 O O . ALA A 1 97 ? -2.333 -11.620 -5.723 1.00 97.38 97 ALA A O 1
ATOM 778 N N . ALA A 1 98 ? -0.647 -10.514 -4.741 1.00 97.31 98 ALA A N 1
ATOM 779 C CA . ALA A 1 98 ? 0.144 -10.223 -5.931 1.00 97.31 98 ALA A CA 1
ATOM 780 C C . ALA A 1 98 ? 1.537 -10.857 -5.778 1.00 97.31 98 ALA A C 1
ATOM 782 O O . ALA A 1 98 ? 2.041 -10.997 -4.663 1.00 97.31 98 ALA A O 1
ATOM 783 N N . ALA A 1 99 ? 2.159 -11.244 -6.890 1.00 96.25 99 ALA A N 1
ATOM 784 C CA . ALA A 1 99 ? 3.531 -11.748 -6.895 1.00 96.25 99 ALA A CA 1
ATOM 785 C C . ALA A 1 99 ? 4.528 -10.590 -7.086 1.00 96.25 99 ALA A C 1
ATOM 787 O O . ALA A 1 99 ? 4.159 -9.592 -7.702 1.00 96.25 99 ALA A O 1
ATOM 788 N N . PRO A 1 100 ? 5.776 -10.695 -6.595 1.00 95.62 100 PRO A N 1
ATOM 789 C CA . PRO A 1 100 ? 6.902 -9.888 -7.078 1.00 95.62 100 PRO A CA 1
ATOM 790 C C . PRO A 1 100 ? 7.132 -10.065 -8.587 1.00 95.62 100 PRO A C 1
ATOM 792 O O . PRO A 1 100 ? 6.562 -10.965 -9.202 1.00 95.62 100 PRO A O 1
ATOM 795 N N . LEU A 1 101 ? 7.952 -9.202 -9.198 1.00 94.38 101 LEU A N 1
ATOM 796 C CA . LEU A 1 101 ? 8.231 -9.279 -10.637 1.00 94.38 101 LEU A CA 1
ATOM 797 C C . LEU A 1 101 ? 8.959 -10.574 -11.019 1.00 94.38 101 LEU A C 1
ATOM 799 O O . LEU A 1 101 ? 8.741 -11.065 -12.129 1.00 94.38 101 LEU A O 1
ATOM 803 N N . ARG A 1 102 ? 9.815 -11.102 -10.132 1.00 85.69 102 ARG A N 1
ATOM 804 C CA . ARG A 1 102 ? 10.569 -12.354 -10.291 1.00 85.69 102 ARG A CA 1
ATOM 805 C C . ARG A 1 102 ? 10.837 -13.019 -8.948 1.00 85.69 102 ARG A C 1
ATOM 807 O O . ARG A 1 102 ? 10.949 -12.278 -7.946 1.00 85.69 102 ARG A O 1
#

Radius of gyration: 15.54 Å; chains: 1; bounding box: 42×33×43 Å

pLDDT: mean 93.94, std 8.09, range [58.56, 98.75]

InterPro domains:
  IPR008930 Terpenoid cyclases/protein prenyltransferase alpha-alpha toroid [SSF48239] (7-97)

Sequence (102 aa):
MTGMDMDNDQKLWARAQNYVLSRQSADGGFCFYRVWGVEESTAPDTYYAVAVLRFWGMAIPHRAELVRWLHSLQDDQGRYSSLTNASFGVRALSLLAAAPLR

Organism: Acidithiobacillus ferridurans (NCBI:txid1232575)